Protein AF-A0A4P9WIU9-F1 (afdb_monomer)

Solvent-accessible surface area (backbone atoms only — not comparable to full-atom values): 6419 Å² total; per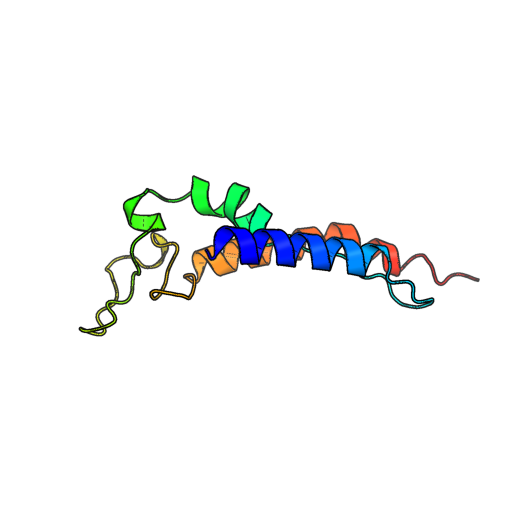-residue (Å²): 116,68,68,56,55,52,53,54,49,51,53,50,50,54,54,51,50,73,70,58,82,55,100,90,56,86,81,82,88,80,63,61,69,57,44,41,66,72,68,43,56,80,76,43,54,74,65,29,62,71,42,43,27,38,38,89,84,82,71,46,68,49,97,59,54,80,59,20,44,23,33,36,99,83,45,63,16,71,59,48,50,51,53,52,52,50,54,49,55,51,50,44,64,72,57,54,59,72,70,72,76,77,82,76,134

Nearest PDB structures (foldseek):
  8d90-assembly2_B  TM=7.159E-01  e=1.254E-01  Pseudomonas aeruginosa PAO1
  6ur0-assembly2_B  TM=7.272E-01  e=1.619E-01  Pseudomonas aeruginosa PAO1

Foldseek 3Di:
DVVCVVVVVLVVVVVVLVVDDDPQDRDDDDPVVVLCVPPNPVVADPCQAQDAQQDPPVRDGHPDLLRHQHPHNPHGGVNSVVSSVVSVVVVCVVPVVVSVPPPDD

InterPro domains:
  IPR036514 SGNH hydrolase superfamily [G3DSA:3.40.50.1110] (1-97)

Sequence (105 aa):
LFANITTDFNAAIVTRVAAFHHPATVVHVFDVNAVYKHHVFPKFTAPDASNACLNATSLVVCDDPDKHIYWDVFHPTRVVHEVIGRAFAEFVREHGASAAYGGGY

pLDDT: mean 89.71, std 15.01, range [37.91, 98.56]

Structure (mmCIF, N/CA/C/O backbone):
data_AF-A0A4P9WIU9-F1
#
_entry.id   AF-A0A4P9WIU9-F1
#
loop_
_atom_site.group_PDB
_atom_site.id
_atom_site.type_symbol
_atom_site.label_atom_id
_atom_site.label_alt_id
_atom_site.label_comp_id
_atom_site.label_asym_id
_atom_site.label_entity_id
_atom_site.label_seq_id
_atom_site.pdbx_PDB_ins_code
_atom_site.Cartn_x
_atom_site.Cartn_y
_atom_site.Cartn_z
_atom_site.occupancy
_atom_site.B_iso_or_equiv
_atom_site.auth_seq_id
_atom_site.auth_comp_id
_atom_site.auth_asym_id
_atom_site.auth_atom_id
_atom_site.pdbx_PDB_model_num
ATOM 1 N N . LEU A 1 1 ? 8.369 12.960 9.650 1.00 56.16 1 LEU A N 1
ATOM 2 C CA . LEU A 1 1 ? 9.587 12.146 9.423 1.00 56.16 1 LEU A CA 1
ATOM 3 C C . LEU A 1 1 ? 9.359 11.075 8.350 1.00 56.16 1 LEU A C 1
ATOM 5 O O . LEU A 1 1 ? 9.971 11.179 7.298 1.00 56.16 1 LEU A O 1
ATOM 9 N N . PHE A 1 2 ? 8.440 10.117 8.541 1.00 63.44 2 PHE A N 1
ATOM 10 C CA . PHE A 1 2 ? 8.213 9.016 7.580 1.00 63.44 2 PHE A CA 1
ATOM 11 C C . PHE A 1 2 ? 7.653 9.429 6.207 1.00 63.44 2 PHE A C 1
ATOM 13 O O . PHE A 1 2 ? 8.011 8.822 5.198 1.00 63.44 2 PHE A O 1
ATOM 20 N N . ALA A 1 3 ? 6.817 10.472 6.145 1.00 69.50 3 ALA A N 1
ATOM 21 C CA . ALA A 1 3 ? 6.255 10.955 4.880 1.00 69.50 3 ALA A CA 1
ATOM 22 C C . ALA A 1 3 ? 7.338 11.450 3.902 1.00 69.50 3 ALA A C 1
ATOM 24 O O . ALA A 1 3 ? 7.261 11.156 2.710 1.00 69.50 3 ALA A O 1
ATOM 25 N N . ASN A 1 4 ? 8.376 12.127 4.409 1.00 82.81 4 ASN A N 1
ATOM 26 C CA . ASN A 1 4 ? 9.488 12.607 3.585 1.00 82.81 4 ASN A CA 1
ATOM 27 C C . ASN A 1 4 ? 10.340 11.433 3.099 1.00 82.81 4 ASN A C 1
ATOM 29 O O . ASN A 1 4 ? 10.580 11.329 1.907 1.00 82.81 4 ASN A O 1
ATOM 33 N N . ILE A 1 5 ? 10.668 10.478 3.981 1.00 90.75 5 ILE A N 1
ATOM 34 C CA . ILE A 1 5 ? 11.419 9.269 3.595 1.00 90.75 5 ILE A CA 1
ATOM 35 C C . ILE A 1 5 ? 10.689 8.500 2.484 1.00 90.75 5 ILE A C 1
ATOM 37 O O . ILE A 1 5 ? 11.308 8.111 1.501 1.00 90.75 5 ILE A O 1
ATOM 41 N N . THR A 1 6 ? 9.372 8.311 2.612 1.00 91.00 6 THR A N 1
ATOM 42 C CA . THR A 1 6 ? 8.574 7.587 1.607 1.00 91.00 6 THR A CA 1
ATOM 43 C C . THR A 1 6 ? 8.516 8.347 0.282 1.00 91.00 6 THR A C 1
ATOM 45 O O . THR A 1 6 ? 8.677 7.750 -0.778 1.00 91.00 6 THR A O 1
ATOM 48 N N . THR A 1 7 ? 8.307 9.665 0.330 1.00 92.19 7 THR A N 1
ATOM 49 C CA . THR A 1 7 ? 8.218 10.503 -0.876 1.00 92.19 7 THR A CA 1
ATOM 50 C C . THR A 1 7 ? 9.552 10.545 -1.616 1.00 92.19 7 THR A C 1
ATOM 52 O O . THR A 1 7 ? 9.590 10.296 -2.821 1.00 92.19 7 THR A O 1
ATOM 55 N N . ASP A 1 8 ? 10.645 10.777 -0.890 1.00 93.94 8 ASP A N 1
ATOM 56 C CA . ASP A 1 8 ? 11.993 10.860 -1.451 1.00 93.94 8 ASP A CA 1
ATOM 57 C C . ASP A 1 8 ? 12.425 9.511 -2.037 1.00 93.94 8 ASP A C 1
ATOM 59 O O . ASP A 1 8 ? 12.955 9.445 -3.148 1.00 93.94 8 ASP A O 1
ATOM 63 N N . PHE A 1 9 ? 12.146 8.412 -1.328 1.00 95.12 9 PHE A N 1
ATOM 64 C CA . PHE A 1 9 ? 12.455 7.067 -1.806 1.00 95.12 9 PHE A CA 1
ATOM 65 C C . PHE A 1 9 ? 11.653 6.698 -3.060 1.00 95.12 9 PHE A C 1
ATOM 67 O O . PHE A 1 9 ? 12.231 6.201 -4.028 1.00 95.12 9 PHE A O 1
ATOM 74 N N . ASN A 1 10 ? 10.349 6.996 -3.092 1.00 95.50 10 ASN A N 1
ATOM 75 C CA . ASN A 1 10 ? 9.512 6.742 -4.265 1.00 95.50 10 ASN A CA 1
ATOM 76 C C . ASN A 1 10 ? 9.989 7.553 -5.481 1.00 95.50 10 ASN A C 1
ATOM 78 O O . ASN A 1 10 ? 10.118 6.998 -6.573 1.00 95.50 10 ASN A O 1
ATOM 82 N N . ALA A 1 11 ? 10.331 8.834 -5.296 1.00 95.38 11 ALA A N 1
ATOM 83 C CA . ALA A 1 11 ? 10.883 9.672 -6.361 1.00 95.38 11 ALA A CA 1
ATOM 84 C C . ALA A 1 11 ? 12.231 9.136 -6.883 1.00 95.38 11 ALA A C 1
ATOM 86 O O . ALA A 1 11 ? 12.475 9.106 -8.096 1.00 95.38 11 ALA A O 1
ATOM 87 N N . ALA A 1 12 ? 13.094 8.655 -5.982 1.00 95.94 12 ALA A N 1
ATOM 88 C CA . ALA A 1 12 ? 14.375 8.062 -6.347 1.00 95.94 12 ALA A CA 1
ATOM 89 C C . ALA A 1 12 ? 14.208 6.749 -7.132 1.00 95.94 12 ALA A C 1
ATOM 91 O O . ALA A 1 12 ? 14.929 6.539 -8.108 1.00 95.94 12 ALA A O 1
ATOM 92 N N . ILE A 1 13 ? 13.258 5.882 -6.756 1.00 95.94 13 ILE A N 1
ATOM 93 C CA . ILE A 1 13 ? 12.959 4.651 -7.506 1.00 95.94 13 ILE A CA 1
ATOM 94 C C . ILE A 1 13 ? 12.481 4.976 -8.920 1.00 95.94 13 ILE A C 1
ATOM 96 O O . ILE A 1 13 ? 13.024 4.419 -9.871 1.00 95.94 13 ILE A O 1
ATOM 100 N N . VAL A 1 14 ? 11.521 5.895 -9.073 1.00 96.00 14 VAL A N 1
ATOM 101 C CA . VAL A 1 14 ? 11.005 6.292 -10.395 1.00 96.00 14 VAL A CA 1
ATOM 102 C C . VAL A 1 14 ? 12.136 6.806 -11.285 1.00 96.00 14 VAL A C 1
ATOM 104 O O . VAL A 1 14 ? 12.285 6.355 -12.419 1.00 96.00 14 VAL A O 1
ATOM 107 N N . THR A 1 15 ? 12.994 7.675 -10.743 1.00 96.50 15 THR A N 1
ATOM 108 C CA . THR A 1 15 ? 14.166 8.203 -11.460 1.00 96.50 15 THR A CA 1
ATOM 109 C C . THR A 1 15 ? 15.116 7.088 -11.907 1.00 96.50 15 THR A C 1
ATOM 111 O O . THR A 1 15 ? 15.581 7.082 -13.046 1.00 96.50 15 THR A O 1
ATOM 114 N N . ARG A 1 16 ? 15.404 6.117 -11.032 1.00 96.25 16 ARG A N 1
ATOM 115 C CA . ARG A 1 16 ? 16.325 5.012 -11.342 1.00 96.25 16 ARG A CA 1
ATOM 116 C C . ARG A 1 16 ? 15.753 4.045 -12.372 1.00 96.25 16 ARG A C 1
ATOM 118 O O . ARG A 1 16 ? 16.504 3.595 -13.229 1.00 96.25 16 ARG A O 1
ATOM 125 N N . VAL A 1 17 ? 14.455 3.746 -12.314 1.00 94.69 17 VAL A N 1
ATOM 126 C CA . VAL A 1 17 ? 13.795 2.889 -13.310 1.00 94.69 17 VAL A CA 1
ATOM 127 C C . VAL A 1 17 ? 13.753 3.574 -14.674 1.00 94.69 17 VAL A C 1
ATOM 129 O O . VAL A 1 17 ? 14.051 2.927 -15.668 1.00 94.69 17 VAL A O 1
ATOM 132 N N . ALA A 1 18 ? 13.492 4.882 -14.734 1.00 93.31 18 ALA A N 1
ATOM 133 C CA . ALA A 1 18 ? 13.538 5.633 -15.992 1.00 93.31 18 ALA A CA 1
ATOM 134 C C . ALA A 1 18 ? 14.943 5.662 -16.628 1.00 93.31 18 ALA A C 1
ATOM 136 O O . ALA A 1 18 ? 15.074 5.699 -17.848 1.00 93.31 18 ALA A O 1
ATOM 137 N N . ALA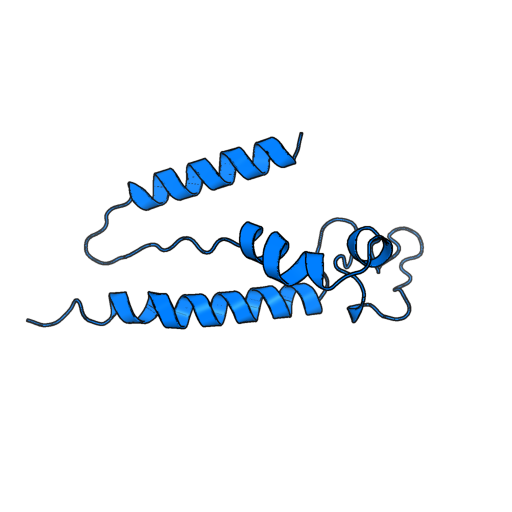 A 1 19 ? 16.000 5.636 -15.811 1.00 95.25 19 ALA A N 1
ATOM 138 C CA . ALA A 1 19 ? 17.380 5.546 -16.286 1.00 95.25 19 ALA A CA 1
ATOM 139 C C . ALA A 1 19 ? 17.824 4.106 -16.611 1.00 95.25 19 ALA A C 1
ATOM 141 O O . ALA A 1 19 ? 18.860 3.913 -17.254 1.00 95.25 19 ALA A O 1
ATOM 142 N N . PHE A 1 20 ? 17.077 3.091 -16.168 1.00 94.00 20 PHE A N 1
ATOM 143 C CA . PHE A 1 20 ? 17.417 1.692 -16.393 1.00 94.00 20 PHE A CA 1
ATOM 144 C C . PHE A 1 20 ? 17.116 1.291 -17.838 1.00 94.00 20 PHE A C 1
ATOM 146 O O . PHE A 1 20 ? 15.989 1.403 -18.309 1.00 94.00 20 PHE A O 1
ATOM 153 N N . HIS A 1 21 ? 18.130 0.768 -18.523 1.00 93.31 21 HIS A N 1
ATOM 154 C CA . HIS A 1 21 ? 18.014 0.278 -19.890 1.00 93.31 21 HIS A CA 1
ATOM 155 C C . HIS A 1 21 ? 18.637 -1.116 -19.979 1.00 93.31 21 HIS A C 1
ATOM 157 O O . HIS A 1 21 ? 19.799 -1.304 -19.619 1.00 93.31 21 HIS A O 1
ATOM 163 N N . HIS A 1 22 ? 17.870 -2.091 -20.467 1.00 92.12 22 HIS A N 1
ATOM 164 C CA . HIS A 1 22 ? 18.338 -3.453 -20.710 1.00 92.12 22 HIS A CA 1
ATOM 165 C C . HIS A 1 22 ? 17.691 -4.011 -21.989 1.00 92.12 22 HIS A C 1
ATOM 167 O O . HIS A 1 22 ? 16.486 -3.846 -22.172 1.00 92.12 22 HIS A O 1
ATOM 173 N N . PRO A 1 23 ? 18.442 -4.690 -22.876 1.00 90.56 23 PRO A N 1
ATOM 174 C CA . PRO A 1 23 ? 17.943 -5.099 -24.194 1.00 90.56 23 PRO A CA 1
ATOM 175 C C . PRO A 1 23 ? 16.818 -6.143 -24.161 1.00 90.56 23 PRO A C 1
ATOM 177 O O . PRO A 1 23 ? 16.066 -6.251 -25.120 1.00 90.56 23 PRO A O 1
ATOM 180 N N . ALA A 1 24 ? 16.696 -6.915 -23.079 1.00 91.19 24 ALA A N 1
ATOM 181 C CA . ALA A 1 24 ? 15.722 -8.007 -22.966 1.00 91.19 24 ALA A CA 1
ATOM 182 C C . ALA A 1 24 ? 14.715 -7.807 -21.822 1.00 91.19 24 ALA A C 1
ATOM 184 O O . ALA A 1 24 ? 14.047 -8.751 -21.403 1.00 91.19 24 ALA A O 1
ATOM 185 N N . THR A 1 25 ? 14.661 -6.617 -21.219 1.00 87.19 25 THR A N 1
ATOM 186 C CA . THR A 1 25 ? 13.841 -6.404 -20.020 1.00 87.19 25 THR A CA 1
ATOM 187 C C . THR A 1 25 ? 13.337 -4.980 -19.955 1.00 87.19 25 THR A C 1
ATOM 189 O O . THR A 1 25 ? 14.119 -4.035 -20.003 1.00 87.19 25 THR A O 1
ATOM 192 N N . VAL A 1 26 ? 12.029 -4.851 -19.763 1.00 89.75 26 VAL A N 1
ATOM 193 C CA . VAL A 1 26 ? 11.374 -3.589 -19.438 1.00 89.75 26 VAL A CA 1
ATOM 194 C C . VAL A 1 26 ? 10.978 -3.639 -17.970 1.00 89.75 26 VAL A C 1
ATOM 196 O O . VAL A 1 26 ? 10.412 -4.629 -17.506 1.00 89.75 26 VAL A O 1
ATOM 199 N N . VAL A 1 27 ? 11.306 -2.585 -17.230 1.00 92.06 27 VAL A N 1
ATOM 200 C CA . VAL A 1 27 ? 10.938 -2.449 -15.820 1.00 92.06 27 VAL A CA 1
ATOM 201 C C . VAL A 1 27 ? 9.839 -1.405 -15.720 1.00 92.06 27 VAL A C 1
ATOM 203 O O . VAL A 1 27 ? 9.998 -0.278 -16.181 1.00 92.06 27 VAL A O 1
ATOM 206 N N . HIS A 1 28 ? 8.730 -1.783 -15.095 1.00 93.81 28 HIS A N 1
ATOM 207 C CA . HIS A 1 28 ? 7.608 -0.892 -14.832 1.00 93.81 28 HIS A CA 1
ATOM 208 C C . HIS A 1 28 ? 7.502 -0.617 -13.328 1.00 93.81 28 HIS A C 1
ATOM 210 O O . HIS A 1 28 ? 7.750 -1.505 -12.510 1.00 93.81 28 HIS A O 1
ATOM 216 N N . VAL A 1 29 ? 7.126 0.610 -12.956 1.00 95.69 29 VAL A N 1
ATOM 217 C CA . VAL A 1 29 ? 6.893 0.993 -11.555 1.00 95.69 29 VAL A CA 1
ATOM 218 C C . VAL A 1 29 ? 5.408 0.877 -11.244 1.00 95.69 29 VAL A C 1
ATOM 220 O O . VAL A 1 29 ? 4.599 1.597 -11.821 1.00 95.69 29 VAL A O 1
ATOM 223 N N . PHE A 1 30 ? 5.060 -0.001 -10.306 1.00 96.81 30 PHE A N 1
ATOM 224 C CA . PHE A 1 30 ? 3.714 -0.072 -9.745 1.00 96.81 30 PHE A CA 1
ATOM 225 C C . PHE A 1 30 ? 3.624 0.800 -8.486 1.00 96.81 30 PHE A C 1
ATOM 227 O O . PHE A 1 30 ? 4.248 0.499 -7.466 1.00 96.81 30 PHE A O 1
ATOM 234 N N . ASP A 1 31 ? 2.860 1.891 -8.556 1.00 96.69 31 ASP A N 1
ATOM 235 C CA . ASP A 1 31 ? 2.744 2.856 -7.459 1.00 96.69 31 ASP A CA 1
ATOM 236 C C . ASP A 1 31 ? 1.711 2.416 -6.407 1.00 96.69 31 ASP A C 1
ATOM 238 O O . ASP A 1 31 ? 0.539 2.798 -6.423 1.00 96.69 31 ASP A O 1
ATOM 242 N N . VAL A 1 32 ? 2.173 1.634 -5.430 1.00 97.12 32 VAL A N 1
ATOM 243 C CA . VAL A 1 32 ? 1.357 1.227 -4.275 1.00 97.12 32 VAL A CA 1
ATOM 244 C C . VAL A 1 32 ? 0.910 2.439 -3.442 1.00 97.12 32 VAL A C 1
ATOM 246 O O . VAL A 1 32 ? -0.173 2.414 -2.859 1.00 97.12 32 VAL A O 1
ATOM 249 N N . ASN A 1 33 ? 1.688 3.528 -3.393 1.00 95.81 33 ASN A N 1
ATOM 250 C CA . ASN A 1 33 ? 1.318 4.721 -2.629 1.00 95.81 33 ASN A CA 1
ATOM 251 C C . ASN A 1 33 ? 0.084 5.413 -3.230 1.00 95.81 33 ASN A C 1
ATOM 253 O O . ASN A 1 33 ? -0.815 5.814 -2.486 1.00 95.81 33 ASN A O 1
ATOM 257 N N . ALA A 1 34 ? 0.008 5.492 -4.560 1.00 96.31 34 ALA A N 1
ATOM 258 C CA . ALA A 1 34 ? -1.179 5.958 -5.270 1.00 96.31 34 ALA A CA 1
ATOM 259 C C . ALA A 1 34 ? -2.390 5.046 -5.009 1.00 96.31 34 ALA A C 1
ATOM 261 O O . ALA A 1 34 ? -3.480 5.549 -4.730 1.00 96.31 34 ALA A O 1
ATOM 262 N N . VAL A 1 35 ? -2.204 3.718 -4.994 1.00 97.69 35 VAL A N 1
ATOM 263 C CA . VAL A 1 35 ? -3.288 2.773 -4.663 1.00 97.69 35 VAL A CA 1
ATOM 264 C C . VAL A 1 35 ? -3.862 3.049 -3.272 1.00 97.69 35 VAL A C 1
ATOM 266 O O . VAL A 1 35 ? -5.082 3.122 -3.118 1.00 97.69 35 VAL A O 1
ATOM 269 N N . TYR A 1 36 ? -3.012 3.280 -2.266 1.00 96.31 36 TYR A N 1
ATOM 270 C CA . TYR A 1 36 ? -3.481 3.651 -0.929 1.00 96.31 36 TYR A CA 1
ATOM 271 C C . TYR A 1 36 ? -4.302 4.944 -0.944 1.00 96.31 36 TYR A C 1
ATOM 273 O O . TYR A 1 36 ? -5.424 4.9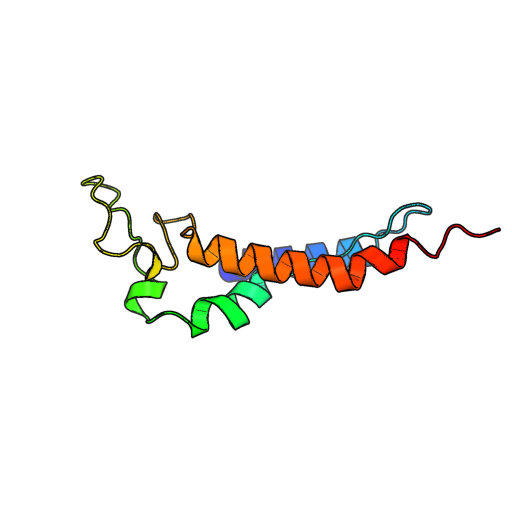73 -0.433 1.00 96.31 36 TYR A O 1
ATOM 281 N N . LYS A 1 37 ? -3.768 5.997 -1.572 1.00 95.62 37 LYS A N 1
ATOM 282 C CA . LYS A 1 37 ? -4.401 7.323 -1.641 1.00 95.62 37 LYS A CA 1
ATOM 283 C C . LYS A 1 37 ? -5.760 7.309 -2.333 1.00 95.62 37 LYS A C 1
ATOM 285 O O . LYS A 1 37 ? -6.674 7.984 -1.869 1.00 95.62 37 LYS A O 1
ATOM 290 N N . HIS A 1 38 ? -5.893 6.559 -3.423 1.00 96.56 38 HIS A N 1
ATOM 291 C CA . HIS A 1 38 ? -7.059 6.652 -4.304 1.00 96.56 38 HIS A CA 1
ATOM 292 C C . HIS A 1 38 ? -8.055 5.501 -4.145 1.00 96.56 38 HIS A C 1
ATOM 294 O O . HIS A 1 38 ? -9.236 5.680 -4.439 1.00 96.56 38 HIS A O 1
ATOM 300 N N . HIS A 1 39 ? -7.619 4.334 -3.664 1.00 96.19 39 HIS A N 1
ATOM 301 C CA . HIS A 1 39 ? -8.455 3.129 -3.630 1.00 96.19 39 HIS A CA 1
ATOM 302 C C . HIS A 1 39 ? -8.592 2.488 -2.252 1.00 96.19 39 HIS A C 1
ATOM 304 O O . HIS A 1 39 ? -9.517 1.691 -2.071 1.00 96.19 39 HIS A O 1
ATOM 310 N N . VAL A 1 40 ? -7.709 2.811 -1.301 1.00 96.56 40 VAL A N 1
ATOM 311 C CA . VAL A 1 40 ? -7.793 2.308 0.076 1.00 96.56 40 VAL A CA 1
ATOM 312 C C . VAL A 1 40 ? -8.414 3.367 0.978 1.00 96.56 40 VAL A C 1
ATOM 314 O O . VAL A 1 40 ? -9.570 3.207 1.345 1.00 96.56 40 VAL A O 1
ATOM 317 N N . PHE A 1 41 ? -7.718 4.469 1.280 1.00 95.50 41 PHE A N 1
ATOM 318 C CA . PHE A 1 41 ? -8.167 5.448 2.283 1.00 95.50 41 PHE A CA 1
ATOM 319 C C . PHE A 1 41 ? -9.601 5.968 2.089 1.00 95.50 41 PHE A C 1
ATOM 321 O O . PHE A 1 41 ? -10.315 6.049 3.085 1.00 95.50 41 PHE A O 1
ATOM 328 N N . PRO A 1 42 ? -10.089 6.244 0.862 1.00 95.75 42 PRO A N 1
ATOM 329 C CA . PRO A 1 42 ? -11.463 6.715 0.673 1.00 95.75 42 PRO A CA 1
ATOM 330 C C . PRO A 1 42 ? -12.560 5.707 1.062 1.00 95.75 42 PRO A C 1
ATOM 332 O O . PRO A 1 42 ? -13.722 6.093 1.148 1.00 95.75 42 PRO A O 1
ATOM 335 N N . LYS A 1 43 ? -12.229 4.422 1.257 1.00 92.31 43 LYS A N 1
ATOM 336 C CA . LYS A 1 43 ? -13.197 3.357 1.577 1.00 92.31 43 LYS A CA 1
ATOM 337 C C . LYS A 1 43 ? -13.421 3.143 3.074 1.00 92.31 43 LYS A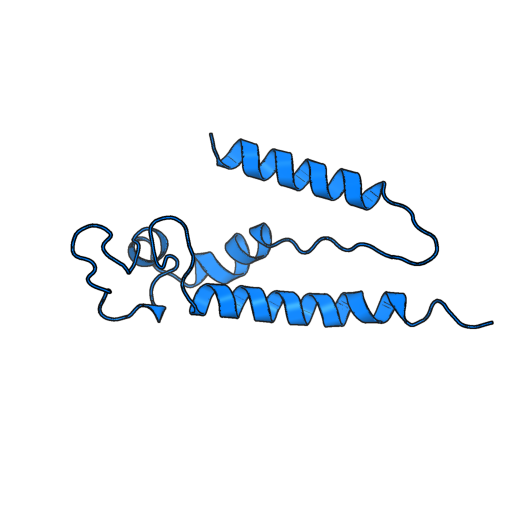 C 1
ATOM 339 O O . LYS A 1 43 ? -14.313 2.381 3.431 1.00 92.31 43 LYS A O 1
ATOM 344 N N . PHE A 1 44 ? -12.620 3.774 3.929 1.00 93.88 44 PHE A N 1
ATOM 345 C CA . PHE A 1 44 ? -12.620 3.526 5.369 1.00 93.88 44 PHE A CA 1
ATOM 346 C C . PHE A 1 44 ? -12.952 4.798 6.142 1.00 93.88 44 PHE A C 1
ATOM 348 O O . PHE A 1 44 ? -12.622 5.909 5.726 1.00 93.88 44 PHE A O 1
ATOM 355 N N . THR A 1 45 ? -13.609 4.637 7.288 1.00 93.50 45 THR A N 1
ATOM 356 C CA . THR A 1 45 ? -13.834 5.750 8.215 1.00 93.50 45 THR A CA 1
ATOM 357 C C . THR A 1 45 ? -12.527 6.133 8.921 1.00 93.50 45 THR A C 1
ATOM 359 O O . THR A 1 45 ? -11.559 5.375 8.913 1.00 93.50 45 THR A O 1
ATOM 362 N N . ALA A 1 46 ? -12.461 7.311 9.551 1.00 91.75 46 ALA A N 1
ATOM 363 C CA . ALA A 1 46 ? -11.234 7.744 10.230 1.00 91.75 46 ALA A CA 1
ATOM 364 C C . ALA A 1 46 ? -10.762 6.781 11.352 1.00 91.75 46 ALA A C 1
ATOM 366 O O . ALA A 1 46 ? -9.560 6.499 11.394 1.00 91.75 46 ALA A O 1
ATOM 367 N N . PRO A 1 47 ? -11.641 6.234 12.225 1.00 89.56 47 PRO A N 1
ATOM 368 C CA . PRO A 1 47 ? -11.243 5.217 13.206 1.00 89.56 47 PRO A CA 1
ATOM 369 C C . PRO A 1 47 ? -10.715 3.932 12.559 1.00 89.56 47 PRO A C 1
ATOM 371 O O . PRO A 1 47 ? -9.645 3.449 12.922 1.00 89.56 47 PRO A O 1
ATOM 374 N N . ASP A 1 48 ? -11.428 3.430 11.557 1.00 90.25 48 ASP A N 1
ATOM 375 C CA . ASP A 1 48 ? -11.104 2.216 10.801 1.00 90.25 48 ASP A CA 1
ATOM 376 C C . ASP A 1 48 ? -9.789 2.333 10.013 1.00 90.25 48 ASP A C 1
ATOM 378 O O . ASP A 1 48 ? -9.065 1.358 9.791 1.00 90.25 48 ASP A O 1
ATOM 382 N N . ALA A 1 49 ? -9.460 3.560 9.606 1.00 91.12 49 ALA A N 1
ATOM 383 C CA . ALA A 1 49 ? -8.228 3.898 8.918 1.00 91.12 49 ALA A CA 1
ATOM 384 C C . ALA A 1 49 ? -7.033 4.115 9.857 1.00 91.12 49 ALA A C 1
ATOM 386 O O . ALA A 1 49 ? -5.909 4.184 9.368 1.00 91.12 49 ALA A O 1
ATOM 387 N N . SER A 1 50 ? -7.250 4.247 11.170 1.00 90.75 50 SER A N 1
ATOM 388 C CA . SER A 1 50 ? -6.196 4.626 12.128 1.00 90.75 50 SER A CA 1
ATOM 389 C C . SER A 1 50 ? -5.927 3.569 13.201 1.00 90.75 50 SER A C 1
ATOM 391 O O . SER A 1 50 ? -4.817 3.508 13.724 1.00 90.75 50 SER A O 1
ATOM 393 N N . ASN A 1 51 ? -6.914 2.734 13.531 1.00 93.00 51 ASN A N 1
ATOM 394 C CA . ASN A 1 51 ? -6.808 1.726 14.582 1.00 93.00 51 ASN A CA 1
ATOM 395 C C . ASN A 1 51 ? -6.525 0.338 13.996 1.00 93.00 51 ASN A C 1
ATOM 397 O O . ASN A 1 51 ? -7.210 -0.104 13.071 1.00 93.00 51 ASN A O 1
ATOM 401 N N . ALA A 1 52 ? -5.560 -0.370 14.585 1.00 96.25 52 ALA A N 1
ATOM 402 C CA . ALA A 1 52 ? -5.313 -1.777 14.289 1.00 96.25 52 ALA A CA 1
ATOM 403 C C . ALA A 1 52 ? -6.463 -2.664 14.795 1.00 96.25 52 ALA A C 1
ATOM 405 O O . ALA A 1 52 ? -7.003 -2.422 15.877 1.00 96.25 52 ALA A O 1
ATOM 406 N N . CYS A 1 53 ? -6.806 -3.706 14.037 1.00 97.69 53 CYS A N 1
ATOM 407 C CA . CYS A 1 53 ? -7.803 -4.691 14.454 1.00 97.69 53 CYS A CA 1
ATOM 408 C C . CYS A 1 53 ? -7.282 -5.629 15.559 1.00 97.69 53 CYS A C 1
ATOM 410 O O . CYS A 1 53 ? -8.017 -5.969 16.484 1.00 97.69 53 CYS A O 1
ATOM 412 N N . LEU A 1 54 ? -6.018 -6.052 15.487 1.00 97.69 54 LEU A N 1
ATOM 413 C CA . LEU A 1 54 ? -5.368 -6.868 16.508 1.00 97.69 54 LEU A CA 1
ATOM 414 C C . LEU A 1 54 ? -4.871 -5.976 17.646 1.00 97.69 54 LEU A C 1
ATOM 416 O O . LEU A 1 54 ? -3.965 -5.155 17.469 1.00 97.69 54 LEU A O 1
ATOM 420 N N . ASN A 1 55 ? -5.404 -6.184 18.848 1.00 96.06 55 ASN A N 1
ATOM 421 C CA . ASN A 1 55 ? -4.842 -5.573 20.042 1.00 96.06 55 ASN A CA 1
ATOM 422 C C . ASN A 1 55 ? -3.510 -6.254 20.395 1.00 96.06 55 ASN A C 1
ATOM 424 O O . ASN A 1 55 ? -3.479 -7.422 20.781 1.00 96.06 55 ASN A O 1
ATOM 428 N N . ALA A 1 56 ? -2.407 -5.510 20.305 1.00 93.19 56 ALA A N 1
ATOM 429 C CA . ALA A 1 56 ? -1.063 -6.046 20.520 1.00 93.19 56 ALA A CA 1
ATOM 430 C C . ALA A 1 56 ? -0.793 -6.540 21.957 1.00 93.19 56 ALA A C 1
ATOM 432 O O . ALA A 1 56 ? 0.148 -7.298 22.170 1.00 93.19 56 ALA A O 1
ATOM 433 N N . THR A 1 57 ? -1.586 -6.113 22.945 1.00 95.00 57 THR A N 1
ATOM 434 C CA . THR A 1 57 ? -1.414 -6.501 24.353 1.00 95.00 57 THR A CA 1
ATOM 435 C C . THR A 1 57 ? -2.299 -7.680 24.731 1.00 95.00 57 THR A C 1
ATOM 437 O O . THR A 1 57 ? -1.811 -8.650 25.301 1.00 95.00 57 THR A O 1
ATOM 440 N N . SER A 1 58 ? -3.598 -7.607 24.435 1.00 96.56 58 SER A N 1
ATOM 441 C CA . SER A 1 58 ? -4.544 -8.669 24.791 1.00 96.56 58 SER A CA 1
ATOM 442 C C . SER A 1 58 ? -4.560 -9.823 23.790 1.00 96.56 58 SER A C 1
ATOM 444 O O . SER A 1 58 ? -5.122 -10.870 24.100 1.00 96.56 58 SER A O 1
ATOM 446 N N . LEU A 1 59 ? -3.968 -9.638 22.601 1.00 95.62 59 LEU A N 1
ATOM 447 C CA . LEU A 1 59 ? -4.029 -10.568 21.467 1.00 95.62 59 LEU A CA 1
ATOM 448 C C . LEU A 1 59 ? -5.463 -10.889 21.021 1.00 95.62 59 LEU A C 1
ATOM 450 O O . LEU A 1 59 ? -5.722 -11.916 20.396 1.00 95.62 59 LEU A O 1
ATOM 454 N N . VAL A 1 60 ? -6.398 -9.992 21.335 1.00 97.69 60 VAL A N 1
ATOM 455 C CA . VAL A 1 60 ? -7.789 -10.077 20.897 1.00 97.69 60 VAL A CA 1
ATOM 456 C C . VAL A 1 60 ? -7.921 -9.379 19.549 1.00 97.69 60 VAL A C 1
ATOM 458 O O . VAL A 1 60 ? -7.444 -8.257 19.366 1.00 97.69 60 VAL A O 1
ATOM 461 N N . VAL A 1 61 ? -8.567 -10.066 18.613 1.00 97.69 61 VAL A N 1
ATOM 462 C CA . VAL A 1 61 ? -8.931 -9.544 17.293 1.00 97.69 61 VAL A CA 1
ATOM 463 C C . VAL A 1 61 ? -10.246 -8.772 17.419 1.00 97.69 61 VAL A C 1
ATOM 465 O O . VAL A 1 61 ? -11.130 -9.189 18.164 1.00 97.69 61 VAL A O 1
ATOM 468 N N . CYS A 1 62 ? -10.370 -7.651 16.711 1.00 95.69 62 CYS A N 1
ATOM 469 C CA . CYS A 1 62 ? -11.612 -6.890 16.611 1.00 95.69 62 CYS A CA 1
ATOM 470 C C . CYS A 1 62 ? -12.769 -7.719 16.014 1.00 95.69 62 CYS A C 1
ATOM 472 O O . CYS A 1 62 ? -12.545 -8.722 15.337 1.00 95.69 62 CYS A O 1
ATOM 474 N N . ASP A 1 63 ? -14.010 -7.269 16.221 1.00 96.88 63 ASP A N 1
ATOM 475 C CA . ASP A 1 63 ? -15.206 -7.996 15.768 1.00 96.88 63 ASP A CA 1
ATOM 476 C C . ASP A 1 63 ? -15.298 -8.139 14.236 1.00 96.88 63 ASP A C 1
ATOM 478 O O . ASP A 1 63 ? -15.838 -9.127 13.741 1.00 96.88 63 ASP A O 1
ATOM 482 N N . ASP A 1 64 ? -14.782 -7.163 13.477 1.00 96.25 64 ASP A N 1
ATOM 483 C CA . ASP A 1 64 ? -14.846 -7.146 12.010 1.00 96.25 64 ASP A CA 1
ATOM 484 C C . ASP A 1 64 ? -13.523 -6.661 11.384 1.00 96.25 64 ASP A C 1
ATOM 486 O O . ASP A 1 64 ? -13.360 -5.467 11.114 1.00 96.25 64 ASP A O 1
ATOM 490 N N . PRO A 1 65 ? -12.563 -7.570 11.125 1.00 96.75 65 PRO A N 1
ATOM 491 C CA . PRO A 1 65 ? -11.267 -7.218 10.543 1.00 96.75 65 PRO A CA 1
ATOM 492 C C . PRO A 1 65 ? -11.353 -6.588 9.150 1.00 96.75 65 PRO A C 1
ATOM 494 O O . PRO A 1 65 ? -10.455 -5.845 8.757 1.00 96.75 65 PRO A O 1
ATOM 497 N N . ASP A 1 66 ? -12.425 -6.852 8.400 1.00 97.12 66 ASP A N 1
ATOM 498 C CA . ASP A 1 66 ? -12.593 -6.358 7.032 1.00 97.12 66 ASP A CA 1
ATOM 499 C C . ASP A 1 66 ? -12.993 -4.870 6.997 1.00 97.12 66 ASP A C 1
ATOM 501 O O . ASP A 1 66 ? -12.936 -4.233 5.944 1.00 97.12 66 ASP A O 1
ATOM 505 N N . LYS A 1 67 ? -13.336 -4.284 8.151 1.00 96.06 67 LYS A N 1
ATOM 506 C CA . LYS A 1 67 ? -13.536 -2.840 8.306 1.00 96.06 67 LYS A CA 1
ATOM 507 C C . LYS A 1 67 ? -12.273 -2.076 8.653 1.00 96.06 67 LYS A C 1
ATOM 509 O O . LYS A 1 67 ? -12.338 -0.863 8.677 1.00 96.06 67 LYS A O 1
ATOM 514 N N . HIS A 1 68 ? -11.136 -2.722 8.887 1.00 97.50 68 HIS A N 1
ATOM 515 C CA . HIS A 1 68 ? -9.908 -2.024 9.263 1.00 97.50 68 HIS A CA 1
ATOM 516 C C . HIS A 1 68 ? -8.910 -1.980 8.110 1.00 97.50 68 HIS A C 1
ATOM 518 O O . HIS A 1 68 ? -8.758 -2.949 7.366 1.00 97.50 68 HIS A O 1
ATOM 524 N N . ILE A 1 69 ? -8.164 -0.877 7.993 1.00 97.94 69 ILE A N 1
ATOM 525 C CA . ILE A 1 69 ? -6.997 -0.830 7.099 1.00 97.94 69 ILE A CA 1
ATOM 526 C C . ILE A 1 69 ? -5.874 -1.705 7.652 1.00 97.94 69 ILE A C 1
ATOM 528 O O . ILE A 1 69 ? -5.215 -2.416 6.897 1.00 97.94 69 ILE A O 1
ATOM 532 N N . TYR A 1 70 ? -5.668 -1.657 8.966 1.00 98.00 70 TYR A N 1
ATOM 533 C CA . TYR A 1 70 ? -4.514 -2.231 9.642 1.00 98.00 70 TYR A CA 1
ATOM 534 C C . TYR A 1 70 ? -4.886 -3.479 10.449 1.00 98.00 70 TYR A C 1
ATOM 536 O O . TYR A 1 70 ? -5.802 -3.459 11.273 1.00 98.00 70 TYR A O 1
ATOM 544 N N . TRP A 1 71 ? -4.164 -4.572 10.210 1.00 98.19 71 TRP A N 1
ATOM 545 C CA . TRP A 1 71 ? -4.240 -5.787 11.014 1.00 98.19 71 TRP A CA 1
ATOM 546 C C . TRP A 1 71 ? -3.573 -5.558 12.366 1.00 98.19 71 TRP A C 1
ATOM 548 O O . TRP A 1 71 ? -4.227 -5.670 13.393 1.00 98.19 71 TRP A O 1
ATOM 558 N N . ASP A 1 72 ? -2.303 -5.164 12.356 1.00 96.31 72 ASP A N 1
ATOM 559 C CA . ASP A 1 72 ? -1.548 -4.708 13.523 1.00 96.31 72 ASP A CA 1
ATOM 560 C C . ASP A 1 72 ? -1.054 -3.271 13.286 1.00 96.31 72 ASP A C 1
ATOM 562 O O . ASP A 1 72 ? -1.465 -2.622 12.332 1.00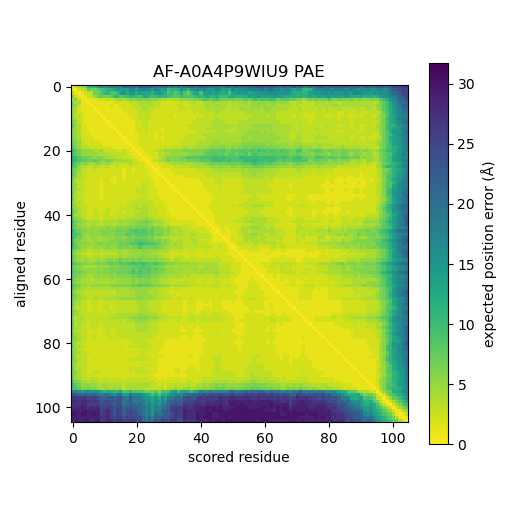 96.31 72 ASP A O 1
ATOM 566 N N . VAL A 1 73 ? -0.177 -2.733 14.135 1.00 93.94 73 VAL A N 1
ATOM 567 C CA . VAL A 1 73 ? 0.285 -1.335 14.007 1.00 93.94 73 VAL A CA 1
ATOM 568 C C . VAL A 1 73 ? 1.169 -1.058 12.774 1.00 93.94 73 VAL A C 1
ATOM 570 O O . VAL A 1 73 ? 1.565 0.088 12.565 1.00 93.94 73 VAL A O 1
ATOM 573 N N . PHE A 1 74 ? 1.485 -2.071 11.960 1.00 93.06 74 PHE A N 1
ATOM 574 C CA . PHE A 1 74 ? 2.324 -1.961 10.763 1.00 93.06 74 PHE A CA 1
ATOM 575 C C . PHE A 1 74 ? 1.692 -2.578 9.507 1.00 93.06 74 PHE A C 1
ATOM 577 O O . PHE A 1 74 ? 1.822 -2.015 8.419 1.00 93.06 74 PHE A O 1
ATOM 584 N N . HIS A 1 75 ? 1.042 -3.735 9.627 1.00 97.31 75 HIS A N 1
ATOM 585 C CA . HIS A 1 75 ? 0.609 -4.538 8.486 1.00 97.31 75 HIS A CA 1
ATOM 586 C C . HIS A 1 75 ? -0.857 -4.286 8.128 1.00 97.31 75 HIS A C 1
ATOM 588 O O . HIS A 1 75 ? -1.696 -4.159 9.022 1.00 97.31 75 HIS A O 1
ATOM 594 N N . PRO A 1 76 ? -1.203 -4.251 6.831 1.00 97.88 76 PRO A N 1
ATOM 595 C CA . PRO A 1 76 ? -2.580 -4.083 6.403 1.00 97.88 76 PRO A CA 1
ATOM 596 C C . PRO A 1 76 ? -3.402 -5.375 6.550 1.00 97.88 76 PRO A C 1
ATOM 598 O O . PRO A 1 76 ? -2.868 -6.483 6.568 1.00 97.88 76 PRO A O 1
ATOM 601 N N . THR A 1 77 ? -4.724 -5.242 6.634 1.00 98.44 77 THR A N 1
ATOM 602 C CA . THR A 1 77 ? -5.658 -6.380 6.651 1.00 98.44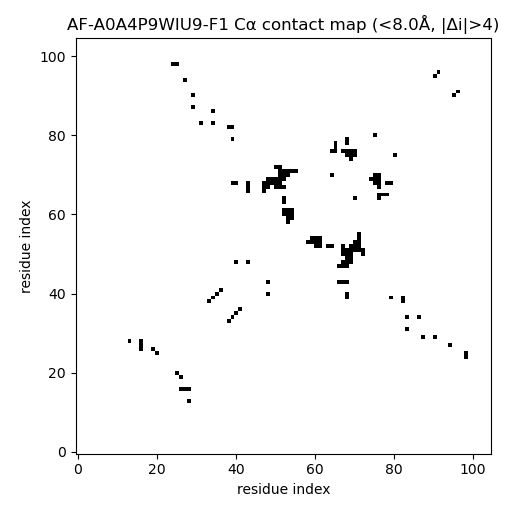 77 THR A CA 1
ATOM 603 C C . THR A 1 77 ? -5.756 -7.056 5.281 1.00 98.44 77 THR A C 1
ATOM 605 O O . THR A 1 77 ? -5.304 -6.534 4.252 1.00 98.44 77 THR A O 1
ATOM 608 N N . ARG A 1 78 ? -6.407 -8.230 5.231 1.00 98.12 78 ARG A N 1
ATOM 609 C CA . ARG A 1 78 ? -6.592 -8.967 3.970 1.00 98.12 78 ARG A CA 1
ATOM 610 C C . ARG A 1 78 ? -7.324 -8.127 2.916 1.00 98.12 78 ARG A C 1
ATOM 612 O O . ARG A 1 78 ? -7.004 -8.248 1.740 1.00 98.12 78 ARG A O 1
ATOM 619 N N . VAL A 1 79 ? -8.299 -7.298 3.307 1.00 97.62 79 VAL A N 1
ATOM 620 C CA . VAL A 1 79 ? -9.109 -6.522 2.352 1.00 97.62 79 VAL A CA 1
ATOM 621 C C . VAL A 1 79 ? -8.290 -5.437 1.668 1.00 97.62 79 VAL A C 1
ATOM 623 O O . VAL A 1 79 ? -8.466 -5.183 0.477 1.00 97.62 79 VAL A O 1
ATOM 626 N N . VAL A 1 80 ? -7.328 -4.846 2.377 1.00 98.19 80 VAL A N 1
ATOM 627 C CA . V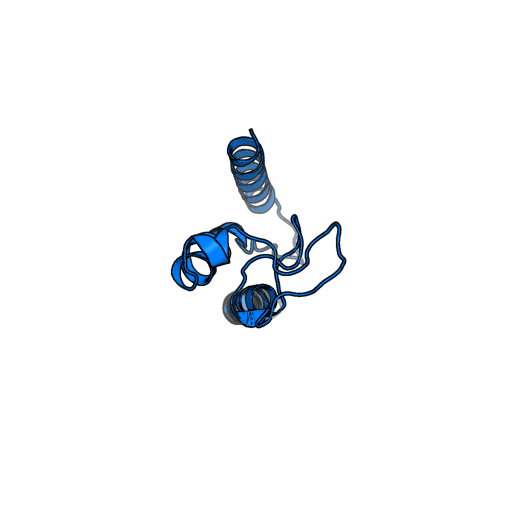AL A 1 80 ? -6.382 -3.900 1.785 1.00 98.19 80 VAL A CA 1
ATOM 628 C C . VAL A 1 80 ? -5.429 -4.630 0.840 1.00 98.19 80 VAL A C 1
ATOM 630 O O . VAL A 1 80 ? -5.232 -4.179 -0.290 1.00 98.19 80 VAL A O 1
ATOM 633 N N . HIS A 1 81 ? -4.912 -5.801 1.233 1.00 98.56 81 HIS A N 1
ATOM 634 C CA . HIS A 1 81 ? -4.134 -6.655 0.329 1.00 98.56 81 HIS A CA 1
ATOM 635 C C . HIS A 1 81 ? -4.922 -7.058 -0.929 1.00 98.56 81 HIS A C 1
ATOM 637 O O . HIS A 1 81 ? -4.363 -7.049 -2.024 1.00 98.56 81 HIS A O 1
ATOM 643 N N . GLU A 1 82 ? -6.218 -7.346 -0.811 1.00 98.50 82 GLU A N 1
ATOM 644 C CA . GLU A 1 82 ? -7.097 -7.672 -1.939 1.00 98.50 82 GLU A CA 1
ATOM 645 C C . GLU A 1 82 ? -7.270 -6.483 -2.903 1.00 98.50 82 GLU A C 1
ATOM 647 O O . GLU A 1 82 ? -7.308 -6.661 -4.122 1.00 98.50 82 GLU A O 1
ATOM 652 N N . VAL A 1 83 ? -7.366 -5.252 -2.386 1.00 98.12 83 VAL A N 1
ATOM 653 C CA . VAL A 1 83 ? -7.402 -4.035 -3.218 1.00 98.12 83 VAL A CA 1
ATOM 654 C C . VAL A 1 83 ? -6.081 -3.851 -3.970 1.00 98.12 83 VAL A C 1
ATOM 656 O O . VAL A 1 83 ? -6.105 -3.643 -5.182 1.00 98.12 83 VAL A O 1
ATOM 659 N N . ILE A 1 84 ? -4.941 -3.987 -3.286 1.00 98.38 84 ILE A N 1
ATOM 660 C CA . ILE A 1 84 ? -3.612 -3.865 -3.907 1.00 98.38 84 ILE A CA 1
ATOM 661 C C . ILE A 1 84 ? -3.403 -4.953 -4.967 1.00 98.38 84 ILE A C 1
ATOM 663 O O . ILE A 1 84 ? -2.953 -4.655 -6.070 1.00 98.38 84 ILE A O 1
ATOM 667 N N . GLY A 1 85 ? -3.769 -6.200 -4.663 1.00 98.25 85 GLY A N 1
ATOM 668 C CA . GLY A 1 85 ? -3.633 -7.328 -5.583 1.00 98.25 85 GLY A CA 1
ATOM 669 C C . GLY A 1 85 ? -4.460 -7.158 -6.858 1.00 98.25 85 GLY A C 1
ATOM 670 O O . GLY A 1 85 ? -3.960 -7.424 -7.949 1.00 98.25 85 GLY A O 1
ATOM 671 N N . ARG A 1 86 ? -5.696 -6.650 -6.749 1.00 98.12 86 ARG A N 1
ATOM 672 C CA . ARG A 1 86 ? -6.526 -6.328 -7.923 1.00 98.12 86 ARG A CA 1
ATOM 673 C C . ARG A 1 86 ? -5.911 -5.227 -8.782 1.00 98.12 86 ARG A C 1
ATOM 675 O O . ARG A 1 86 ? -5.780 -5.426 -9.987 1.00 98.12 86 ARG A O 1
ATOM 682 N N . ALA A 1 87 ? -5.471 -4.132 -8.161 1.00 97.69 87 ALA A N 1
ATOM 683 C CA . ALA A 1 87 ? -4.809 -3.037 -8.869 1.00 97.69 87 ALA A CA 1
ATOM 684 C C . ALA A 1 87 ? -3.516 -3.504 -9.564 1.00 97.69 87 ALA A C 1
ATOM 686 O O . ALA A 1 87 ? -3.244 -3.122 -10.699 1.00 97.69 87 ALA A O 1
ATOM 687 N N . PHE A 1 88 ? -2.737 -4.386 -8.929 1.00 97.31 88 PHE A N 1
ATOM 688 C CA . PHE A 1 88 ? -1.537 -4.949 -9.549 1.00 97.31 88 PHE A CA 1
ATOM 689 C C . PHE A 1 88 ? -1.869 -5.874 -10.724 1.00 97.31 88 PHE A C 1
ATOM 691 O O . PHE A 1 88 ? -1.220 -5.817 -11.766 1.00 97.31 88 PHE A O 1
ATOM 698 N N . ALA A 1 89 ? -2.901 -6.709 -10.595 1.00 96.88 89 ALA A N 1
ATOM 699 C CA . ALA A 1 89 ? -3.342 -7.566 -11.689 1.00 96.88 89 ALA A CA 1
ATOM 700 C C . ALA A 1 89 ? -3.817 -6.749 -12.905 1.00 96.88 89 ALA A C 1
ATOM 702 O O . ALA A 1 89 ? -3.578 -7.161 -14.038 1.00 96.88 89 ALA A O 1
ATOM 703 N N . GLU A 1 90 ? -4.484 -5.611 -12.690 1.00 95.94 90 GLU A N 1
ATOM 704 C CA . GLU A 1 90 ? -4.840 -4.644 -13.742 1.00 95.94 90 GL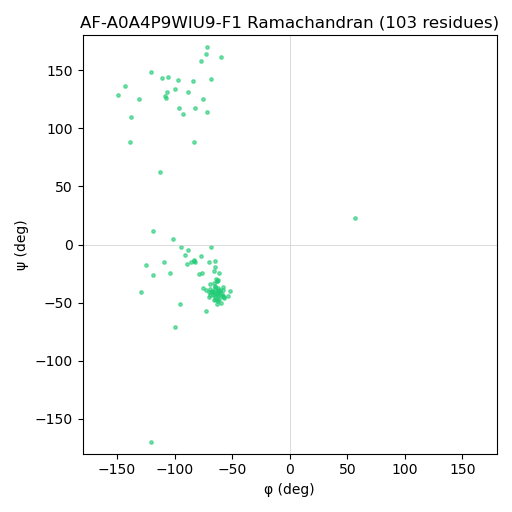U A CA 1
ATOM 705 C C . GLU A 1 90 ? -3.597 -4.038 -14.389 1.00 95.94 90 GLU A C 1
ATOM 707 O O . GLU A 1 90 ? -3.425 -4.142 -15.602 1.00 95.94 90 GLU A O 1
ATOM 712 N N . PHE A 1 91 ? -2.678 -3.528 -13.570 1.00 95.69 91 PHE A N 1
ATOM 713 C CA . PHE A 1 91 ? -1.414 -2.966 -14.028 1.00 95.69 91 PHE A CA 1
ATOM 714 C C . PHE A 1 91 ? -0.621 -3.940 -14.913 1.00 95.69 91 PHE A C 1
ATOM 716 O O . PHE A 1 91 ? -0.140 -3.562 -15.980 1.00 95.69 91 PHE A O 1
ATOM 723 N N . VAL A 1 92 ? -0.528 -5.215 -14.516 1.00 94.62 92 VAL A N 1
ATOM 724 C CA . VAL A 1 92 ? 0.136 -6.262 -15.309 1.00 94.62 92 VAL A CA 1
ATOM 725 C C . VAL A 1 92 ? -0.589 -6.526 -16.628 1.00 94.62 92 VAL A C 1
ATOM 727 O O . VAL A 1 92 ? 0.074 -6.775 -17.629 1.00 94.62 92 VAL A O 1
ATOM 730 N N . ARG A 1 93 ? -1.924 -6.461 -16.686 1.00 93.62 93 ARG A N 1
ATOM 731 C CA . ARG A 1 93 ? -2.645 -6.619 -17.963 1.00 93.62 93 ARG A CA 1
ATOM 732 C C . ARG A 1 93 ? -2.338 -5.483 -18.936 1.00 93.62 93 ARG A C 1
ATOM 734 O O . ARG A 1 93 ? -2.212 -5.737 -20.129 1.00 93.62 93 ARG A O 1
ATOM 741 N N . GLU A 1 94 ? -2.184 -4.264 -18.430 1.00 91.50 94 GLU A N 1
ATOM 742 C CA . GLU A 1 94 ? -1.882 -3.077 -19.237 1.00 91.50 94 GLU A CA 1
ATOM 743 C C . GLU A 1 94 ? -0.416 -3.024 -19.699 1.00 91.50 94 GLU A C 1
ATOM 745 O O . GLU A 1 94 ? -0.143 -2.634 -20.830 1.00 91.50 94 GLU A O 1
ATOM 750 N N . HIS A 1 95 ? 0.524 -3.455 -18.851 1.00 88.44 95 HIS A N 1
ATOM 751 C CA . HIS A 1 95 ? 1.969 -3.279 -19.075 1.00 88.44 95 HIS A CA 1
ATOM 752 C C . HIS A 1 95 ? 2.716 -4.586 -19.399 1.00 88.44 95 HIS A C 1
ATOM 754 O O . HIS A 1 95 ? 3.847 -4.572 -19.879 1.00 88.44 95 HIS A O 1
ATOM 760 N N . GLY A 1 96 ? 2.104 -5.745 -19.157 1.00 70.94 96 GLY A N 1
ATOM 761 C CA . GLY A 1 96 ? 2.701 -7.059 -19.414 1.00 70.94 96 GLY A CA 1
ATOM 762 C C . GLY A 1 96 ? 2.652 -7.473 -20.886 1.00 70.94 96 GLY A C 1
ATOM 763 O O . GLY A 1 96 ? 3.508 -8.229 -21.340 1.00 70.94 96 GLY A O 1
ATOM 764 N N . ALA A 1 97 ? 1.699 -6.945 -21.662 1.00 59.81 97 ALA A N 1
ATOM 765 C CA . ALA A 1 97 ? 1.592 -7.229 -23.094 1.00 59.81 97 ALA A CA 1
ATOM 766 C C . ALA A 1 97 ? 2.640 -6.479 -23.940 1.00 59.81 97 ALA A C 1
ATOM 768 O O . ALA A 1 97 ? 3.015 -6.955 -25.012 1.00 59.81 97 ALA A O 1
ATOM 769 N N . SER A 1 98 ? 3.171 -5.349 -23.456 1.00 53.31 98 SER A N 1
ATOM 770 C CA . SER A 1 98 ? 4.167 -4.542 -24.179 1.00 53.31 98 SER A CA 1
ATOM 771 C C . SER A 1 98 ? 5.555 -5.188 -24.287 1.00 53.31 98 SER A C 1
ATOM 773 O O . SER A 1 98 ? 6.337 -4.781 -25.140 1.00 53.31 98 SER A O 1
ATOM 775 N N . ALA A 1 99 ? 5.857 -6.227 -23.500 1.00 49.41 99 ALA A N 1
ATOM 776 C CA . ALA A 1 99 ? 7.102 -6.997 -23.623 1.00 49.41 99 ALA A CA 1
ATOM 777 C C . ALA A 1 99 ? 6.999 -8.191 -24.597 1.00 49.41 99 ALA A C 1
ATOM 779 O O . ALA A 1 99 ? 8.020 -8.704 -25.046 1.00 49.41 99 ALA A O 1
ATOM 780 N N . ALA A 1 100 ? 5.786 -8.632 -24.955 1.00 47.69 100 ALA A N 1
ATOM 781 C CA . ALA A 1 100 ? 5.583 -9.827 -25.782 1.00 47.69 100 ALA A CA 1
ATOM 782 C C . ALA A 1 100 ? 5.643 -9.561 -27.303 1.00 47.69 100 ALA A C 1
ATOM 784 O O . ALA A 1 100 ? 5.790 -10.502 -28.075 1.00 47.69 100 ALA A O 1
ATOM 785 N N . TYR A 1 101 ? 5.563 -8.298 -27.743 1.00 44.78 101 TYR A N 1
ATOM 786 C CA . TYR A 1 101 ? 5.518 -7.921 -29.168 1.00 44.78 101 TYR A CA 1
ATOM 787 C C . TYR A 1 101 ? 6.849 -7.411 -29.757 1.00 44.78 101 TYR A C 1
ATOM 789 O O . TYR A 1 101 ? 6.887 -7.020 -30.919 1.00 44.78 101 TYR A O 1
ATOM 797 N N . GLY A 1 102 ? 7.949 -7.429 -28.994 1.00 42.16 102 GLY A N 1
ATOM 798 C CA . GLY A 1 102 ? 9.266 -6.954 -29.454 1.00 42.16 102 GLY A CA 1
ATOM 799 C C . GLY A 1 102 ? 10.200 -8.026 -30.032 1.00 42.16 102 GLY A C 1
ATOM 800 O O . GLY A 1 102 ? 11.308 -7.698 -30.441 1.00 42.16 102 GLY A O 1
ATOM 801 N N . GLY A 1 103 ? 9.790 -9.298 -30.041 1.00 37.91 103 GLY A N 1
ATOM 802 C CA . GLY A 1 103 ? 10.603 -10.431 -30.497 1.00 37.91 103 GLY A CA 1
ATOM 803 C C . GLY A 1 103 ? 10.056 -11.063 -31.773 1.00 37.91 103 GLY A C 1
ATOM 804 O O . GLY A 1 103 ? 9.629 -12.214 -31.749 1.00 37.91 103 GLY A O 1
ATOM 805 N N . GLY A 1 104 ? 10.017 -10.305 -32.868 1.00 39.88 104 GLY A N 1
ATOM 806 C CA . GLY A 1 104 ? 9.598 -10.795 -34.178 1.00 39.88 104 GLY A CA 1
ATOM 807 C C . GLY A 1 104 ? 10.504 -10.263 -35.283 1.00 39.88 104 GLY A C 1
ATOM 808 O O . GLY A 1 104 ? 10.383 -9.090 -35.629 1.00 39.88 104 GLY A O 1
ATOM 809 N N . TYR A 1 105 ? 11.304 -11.184 -35.839 1.00 38.62 105 TYR A N 1
ATOM 810 C CA . TYR A 1 105 ? 12.249 -11.089 -36.969 1.00 38.62 105 TYR A CA 1
ATOM 811 C C . TYR A 1 105 ? 13.628 -10.488 -36.680 1.00 38.62 105 TYR A C 1
ATOM 813 O O . TYR A 1 105 ? 13.738 -9.265 -36.459 1.00 38.62 105 TYR A O 1
#

Radius of gyration: 18.1 Å; Cα contacts (8 Å, |Δi|>4): 83; chains: 1; bounding box: 34×24×62 Å

Organism: NCBI:txid388810

Mean predicted aligned error: 6.01 Å

Secondary structure (DSSP, 8-state):
-HHHHHHHHHHHHHHHHHH--BTTB------HHHHIIIIIGGGS-HHHHHSBSB-TTT-PBPS-GGG-SBSSSSSBPHHHHHHHHHHHHHHHHHHSGGGTSS---

=== Feature glossary ===
Legend for the data blocks above and below:

— What the protein is —

The amino-acid sequence is the protein's primary structure: the linear order of residues from the N-terminus to the C-terminus, written in one-letter code. Everything else here — the 3D coordinates, the secondary structure, the domain annotations — is ultimately a consequence of this string.

Database cross-references. InterPro integrates a dozen domain/family signature databases into unified entries with residue-range hits. GO terms attach function/process/location labels with evidence codes. CATH codes position the fold in a four-level structural taxonomy. Organism is the NCBI-taxonomy species name.

— Where its atoms are —

The mmCIF block holds the 3D Cartesian coordinates of each backbone atom (N, Cα, C, O) in ångströms. mmCIF is the PDB's canonical archive format — a tagged-loop text representation of the atomic model.

The six renders are orthographic views along the three Cartesian axes in both directions. Representation (cartoon, sticks, or surface) and color scheme (sequence-rainbow or by-chain) vary across proteins so the training set covers all the common visualization conventions.

— Local backbone conformation —

Secondary structure is the local, repeating backbone conformation. DSSP classifies it into eight states by reading the hydrogen-bond network: three helix types (H, G, I), two β types (E, B), two non-regular types (T, S), and unstructured coil (-).

SS3 is a coarse helix/strand/coil call (letters a/b/c) made by the P-SEA algorithm from inter-Cα distances and dihedrals. It is less detailed than DSSP but needs only Cα positions.

Backbone dihedral angles. Every residue except chain termini has a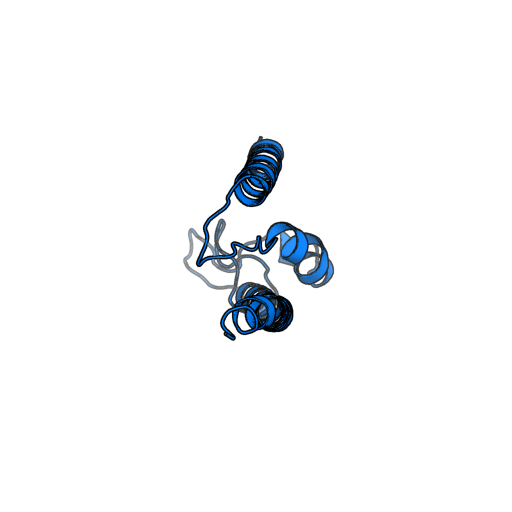 φ (preceding-C → N → Cα → C) and a ψ (N → Cα → C → next-N). They are reported in degrees following the IUPAC sign convention. Secondary structure is essentially a statement about which (φ, ψ) basin each residue occupies.

— Global shape and packing —

The geometric summary reports three shape descriptors. Rg (radius of gyration) measures how spread out the Cα atoms are about their centre of mass; compact globular proteins have small Rg, elongated or unfolded ones large. Cα contacts (<8 Å, |i−j|>4) count long-range residue pairs in spatial proximity — high for tightly packed folds, near zero for rods or random coil. The bounding-box extents give the protein's footprint along x, y, z in Å.

Solvent accessibility: the surface area of each residue that a 1.4 Å water probe can touch, in Å². When only backbone atoms are present the absolute values are lower than full-atom SASA (side chains contribute most of the area) and are flagged as backbone-only.

Plot images: a contact map (which residues are close in 3D, as an N×N binary image), a Ramachandran scatter (backbone torsion angles, revealing secondary-structure composition at a glance), and — for AlphaFold structures — a PAE heatmap (pairwise prediction confidence).

— Structural neighborhood —

Foldseek's 3Di representation compresses backbone geometry into a per-residue letter drawn from a learned twenty-state alphabet. It captures the tertiary interaction pattern around each residue — which residues are packed against it in space, regardless of where they are in sequence.

Structural nearest neighbors (via Foldseek easy-search vs the PDB). Reported per hit: target PDB id, E-value, and alignment TM-score. A TM-score above ~0.5 is the conventional threshold for 'same fold'.

— Confidence and disorder —

pLDDT (predicted Local Distance Difference Test) is AlphaFold's per-residue confidence score, ranging from 0 to 100. Values above 90 indicate high confidence (typically well-packed cores); 70–90 is confident; 50–70 low confidence; below 50 usually means the region is disordered or the prediction is unreliable there. AlphaFold stores pLDDT in the mmCIF B-factor column.

For experimental (PDB) structures, the B-factor (temperature factor) quantifies the positional spread of each atom in the crystal — a combination of thermal vibration and static disorder — in units of Å². High B-factors mark flexible loops or poorly resolved regions; low B-factors mark the rigid, well-ordered core.

Predicted Aligned Error (PAE) is an AlphaFold confidence matrix: entry (i, j) is the expected error in the position of residue j, in ångströms, when the prediction is superimposed on the true structure at residue i. Low PAE within a block of residues means that block is internally rigid and well-predicted; high PAE between two blocks means their relative placement is uncertain even if each block individually is confident.